Protein AF-A0A850BL15-F1 (afdb_monomer)

Secondary structure (DSSP, 8-state):
-PPPPHHHHHHHHHHHHHHHTT--HHHHHHHTTS-HHHHHHHHTT-----HHHHHHHHHHTTS-GGGGS-------HHHHHHHHHHHHS-HHHHHHHHHHHHHHHS------

Nearest PDB structures (foldseek):
  1y7y-assembly1_B  TM=9.914E-01  e=2.846E-05  Aeromonas hydrophila
  3f52-assembly1_A  TM=9.459E-01  e=2.511E-04  Corynebacterium glutamicum
  4i6u-assembly1_A  TM=9.079E-01  e=4.004E-04  Enterobacter sp. RFL1396
  3fya-assembly1_A  TM=8.970E-01  e=3.802E-04  Enterobacter sp. RFL1396
  5woq-assembly2_C  TM=7.970E-01  e=5.466E-04  Mycolicibacterium smegmatis MC2 155

Sequence (112 aa):
MTKKSPFAEFGREVRRRRKERGLTLEQLAELADLTQNYIGSLERGQRDPSLSTIASLAYGLGVPAGALLGTTPVMSPQAHEMAALFDQLPSEVQAGLLMILHIAAVPAQPQR

Structure (mmCIF, N/CA/C/O backbone):
data_AF-A0A850BL15-F1
#
_entry.id   AF-A0A850BL15-F1
#
loop_
_atom_site.group_PDB
_atom_site.id
_atom_site.type_symbol
_atom_site.label_atom_id
_atom_site.label_alt_id
_atom_site.label_comp_id
_atom_site.label_asym_id
_atom_site.label_entity_id
_atom_site.label_seq_id
_atom_site.pdbx_PDB_ins_code
_atom_site.Cartn_x
_atom_site.Cartn_y
_atom_site.Cartn_z
_atom_site.occupancy
_atom_site.B_iso_or_equiv
_atom_site.auth_seq_id
_atom_site.auth_comp_id
_atom_site.auth_asym_id
_atom_site.auth_atom_id
_atom_site.pdbx_PDB_model_num
ATOM 1 N N . MET A 1 1 ? 15.340 14.131 -11.932 1.00 37.78 1 MET A N 1
ATOM 2 C CA . MET A 1 1 ? 14.261 13.125 -11.820 1.00 37.78 1 MET A CA 1
ATOM 3 C C . MET A 1 1 ? 13.797 13.082 -10.372 1.00 37.78 1 MET A C 1
ATOM 5 O O . MET A 1 1 ? 14.573 12.699 -9.507 1.00 37.78 1 MET A O 1
ATOM 9 N N . TH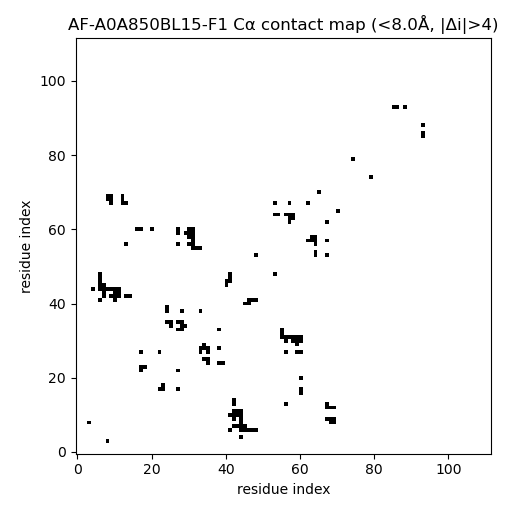R A 1 2 ? 12.595 13.562 -10.070 1.00 42.38 2 THR A N 1
ATOM 10 C CA . THR A 1 2 ? 12.047 13.580 -8.704 1.00 42.38 2 THR A CA 1
ATOM 11 C C . THR A 1 2 ? 11.668 12.152 -8.304 1.00 42.38 2 THR A C 1
ATOM 13 O O . THR A 1 2 ? 10.810 11.549 -8.947 1.00 42.38 2 THR A O 1
ATOM 16 N N . LYS A 1 3 ? 12.318 11.581 -7.278 1.00 53.81 3 LYS A N 1
ATOM 17 C CA . LYS A 1 3 ? 11.925 10.278 -6.708 1.00 53.81 3 LYS A CA 1
ATOM 18 C C . LYS A 1 3 ? 10.440 10.336 -6.325 1.00 53.81 3 LYS A C 1
ATOM 20 O O . LYS A 1 3 ? 10.032 11.239 -5.596 1.00 53.81 3 LYS A O 1
ATOM 25 N N . LYS A 1 4 ? 9.628 9.398 -6.823 1.00 64.25 4 LYS A N 1
ATOM 26 C CA . LYS A 1 4 ? 8.231 9.258 -6.387 1.00 64.25 4 LYS A CA 1
ATOM 27 C C . LYS A 1 4 ? 8.220 8.815 -4.921 1.00 64.25 4 LYS A C 1
ATOM 29 O O . LYS A 1 4 ? 9.034 7.991 -4.518 1.00 64.25 4 LYS A O 1
ATOM 34 N N . SER A 1 5 ? 7.321 9.394 -4.123 1.00 83.56 5 SER A N 1
ATOM 35 C CA . SER A 1 5 ? 7.152 9.004 -2.719 1.00 83.56 5 SER A CA 1
ATOM 36 C C . SER A 1 5 ? 6.680 7.542 -2.640 1.00 83.56 5 SER A C 1
ATOM 38 O O . SER A 1 5 ? 5.687 7.219 -3.304 1.00 83.56 5 SER A O 1
ATOM 40 N N . PRO A 1 6 ? 7.323 6.677 -1.830 1.00 82.44 6 PRO A N 1
ATOM 41 C CA . PRO A 1 6 ? 6.919 5.274 -1.684 1.00 82.44 6 PRO A CA 1
ATOM 42 C C . PRO A 1 6 ? 5.467 5.145 -1.199 1.00 82.44 6 PRO A C 1
ATOM 44 O O . PRO A 1 6 ? 4.723 4.277 -1.647 1.00 82.44 6 PRO A O 1
ATOM 47 N N . PHE A 1 7 ? 5.007 6.090 -0.377 1.00 90.50 7 PHE A N 1
ATOM 48 C CA . PHE A 1 7 ? 3.626 6.138 0.106 1.00 90.50 7 PHE A CA 1
ATOM 49 C C . PHE A 1 7 ? 2.621 6.453 -1.001 1.00 90.50 7 PHE A C 1
ATOM 51 O O . PHE A 1 7 ? 1.500 5.948 -0.998 1.00 90.50 7 PHE A O 1
ATOM 58 N N . ALA A 1 8 ? 3.018 7.263 -1.985 1.00 91.06 8 ALA A N 1
ATOM 59 C CA . ALA A 1 8 ? 2.172 7.550 -3.134 1.00 91.06 8 ALA A CA 1
ATOM 60 C C . ALA A 1 8 ? 2.025 6.327 -4.050 1.00 91.06 8 ALA A C 1
ATOM 62 O O . ALA A 1 8 ? 0.970 6.153 -4.655 1.00 91.06 8 ALA A O 1
ATOM 63 N N . GLU A 1 9 ? 3.058 5.492 -4.178 1.00 90.88 9 GLU A N 1
ATOM 64 C CA . GLU A 1 9 ? 2.982 4.223 -4.917 1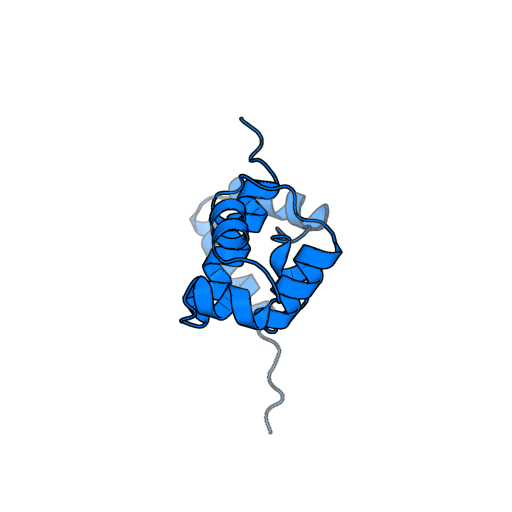.00 90.88 9 GLU A CA 1
ATOM 65 C C . GLU A 1 9 ? 2.107 3.204 -4.201 1.00 90.88 9 GLU A C 1
ATOM 67 O O . GLU A 1 9 ? 1.155 2.703 -4.802 1.00 90.88 9 GLU A O 1
ATOM 72 N N . PHE A 1 10 ? 2.345 3.007 -2.906 1.00 93.88 10 PHE A N 1
ATOM 73 C CA . PHE A 1 10 ? 1.522 2.152 -2.059 1.00 93.88 10 PHE A CA 1
ATOM 74 C C . PHE A 1 10 ? 0.036 2.545 -2.108 1.00 93.88 10 PHE A C 1
ATOM 76 O O . PHE A 1 10 ? -0.831 1.719 -2.391 1.00 93.88 10 PHE A O 1
ATOM 83 N N . GLY A 1 11 ? -0.269 3.832 -1.912 1.00 95.75 11 GLY A N 1
ATOM 84 C CA . GLY A 1 11 ? -1.639 4.343 -1.954 1.00 95.75 11 GLY A CA 1
ATOM 85 C C . GLY A 1 11 ? -2.337 4.098 -3.295 1.00 95.75 11 GLY A C 1
ATOM 86 O O . GLY A 1 11 ? -3.514 3.725 -3.329 1.00 95.75 11 GLY A O 1
ATOM 87 N N . ARG A 1 12 ? -1.611 4.242 -4.413 1.00 95.12 12 ARG A N 1
ATOM 88 C CA . ARG A 1 12 ? -2.143 3.929 -5.748 1.00 95.12 12 ARG A CA 1
ATOM 89 C C . ARG A 1 12 ? -2.444 2.444 -5.914 1.00 95.12 12 ARG A C 1
ATOM 91 O O . ARG A 1 12 ? -3.480 2.119 -6.490 1.00 95.12 12 ARG A O 1
ATOM 98 N N . GLU A 1 13 ? -1.581 1.566 -5.413 1.00 95.38 13 GLU A N 1
ATOM 99 C CA . GLU A 1 13 ? -1.775 0.117 -5.512 1.00 95.38 13 GLU A CA 1
ATOM 100 C C . GLU A 1 13 ? -2.979 -0.356 -4.686 1.00 95.38 13 GLU A C 1
ATOM 102 O O . GLU A 1 13 ? -3.818 -1.111 -5.186 1.00 95.38 13 GLU A O 1
ATOM 107 N N . VAL A 1 14 ? -3.146 0.173 -3.469 1.00 97.19 14 VAL A N 1
ATOM 108 C CA . VAL A 1 14 ? -4.344 -0.060 -2.643 1.00 97.19 14 VAL A CA 1
ATOM 109 C C . VAL A 1 14 ? -5.605 0.397 -3.379 1.00 97.19 14 VAL A C 1
ATOM 111 O O . VAL A 1 14 ? -6.560 -0.372 -3.512 1.00 97.19 14 VAL A O 1
ATOM 114 N N . ARG A 1 15 ? -5.593 1.614 -3.944 1.00 97.69 15 ARG A N 1
ATOM 115 C CA . ARG A 1 15 ? -6.724 2.154 -4.713 1.00 97.69 15 ARG A CA 1
ATOM 116 C C . ARG A 1 15 ? -7.075 1.296 -5.921 1.00 97.69 15 ARG A C 1
ATOM 118 O O . ARG A 1 15 ? -8.257 1.071 -6.184 1.00 97.69 15 ARG A O 1
ATOM 125 N N . ARG A 1 16 ? -6.066 0.841 -6.668 1.00 96.75 16 ARG A N 1
ATOM 126 C CA . ARG A 1 16 ? -6.242 -0.0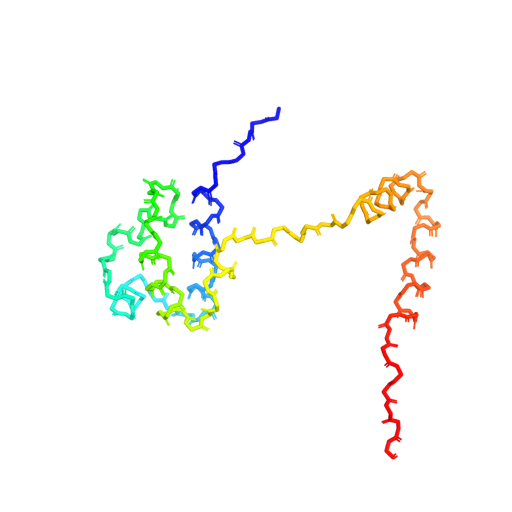25 -7.839 1.00 96.75 16 ARG A CA 1
ATOM 127 C C . ARG A 1 16 ? -6.951 -1.316 -7.437 1.00 96.75 16 ARG A C 1
ATOM 129 O O . ARG A 1 16 ? -8.024 -1.606 -7.958 1.00 96.75 16 ARG A O 1
ATOM 136 N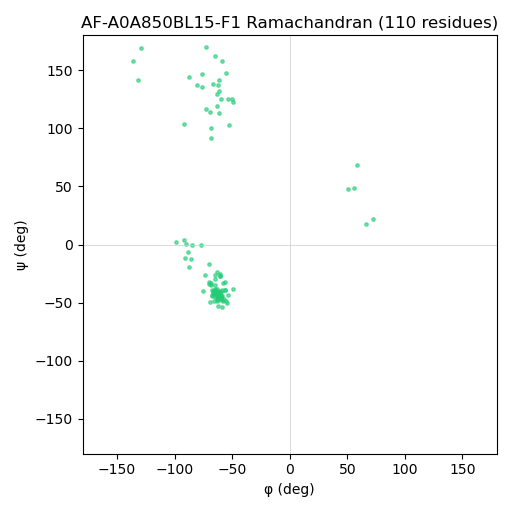 N . ARG A 1 17 ? -6.419 -2.026 -6.440 1.00 96.81 17 ARG A N 1
ATOM 137 C CA . ARG A 1 17 ? -6.974 -3.304 -5.967 1.00 96.81 17 ARG A CA 1
ATOM 138 C C . ARG A 1 17 ? -8.357 -3.182 -5.342 1.00 96.81 17 ARG A C 1
ATOM 140 O O . ARG A 1 17 ? -9.161 -4.102 -5.492 1.00 96.81 17 ARG A O 1
ATOM 147 N N . ARG A 1 18 ? -8.642 -2.074 -4.650 1.00 98.19 18 ARG A N 1
ATOM 148 C CA . ARG A 1 18 ? -9.983 -1.789 -4.127 1.00 98.19 18 ARG A CA 1
ATOM 149 C C . ARG A 1 18 ? -10.990 -1.653 -5.268 1.00 98.19 18 ARG A C 1
ATOM 151 O O . ARG A 1 18 ? -12.049 -2.273 -5.229 1.00 98.19 18 ARG A O 1
ATOM 158 N N . LYS A 1 19 ? -10.645 -0.872 -6.297 1.00 98.06 19 LYS A N 1
ATOM 159 C CA . LYS A 1 19 ? -11.503 -0.658 -7.470 1.00 98.06 19 LYS A CA 1
ATOM 160 C C . LYS A 1 19 ? -11.718 -1.925 -8.292 1.00 98.06 19 LYS A C 1
ATOM 162 O O . LYS A 1 19 ? -12.836 -2.155 -8.727 1.00 98.06 19 LYS A O 1
ATOM 167 N N . GLU A 1 20 ? -10.693 -2.756 -8.462 1.00 97.00 20 GLU A N 1
ATOM 168 C CA . GLU A 1 20 ? -10.807 -4.052 -9.156 1.00 97.00 20 GLU A CA 1
ATOM 169 C C . GLU A 1 20 ? -11.793 -5.007 -8.483 1.00 97.00 20 GLU A C 1
ATOM 171 O O . GLU A 1 20 ? -12.401 -5.837 -9.147 1.00 97.00 20 GLU A O 1
ATOM 176 N N . ARG A 1 21 ? -11.988 -4.856 -7.171 1.00 96.94 21 ARG A N 1
ATOM 177 C CA . ARG A 1 21 ? -12.981 -5.610 -6.396 1.00 96.94 21 ARG A CA 1
ATOM 178 C C . ARG A 1 21 ? -14.347 -4.938 -6.317 1.00 96.94 21 ARG A C 1
ATOM 180 O O . ARG A 1 21 ? -15.227 -5.455 -5.644 1.00 96.94 21 ARG A O 1
ATOM 187 N N . GLY A 1 22 ? -14.521 -3.775 -6.944 1.00 98.00 22 GLY A N 1
ATOM 188 C CA . GLY A 1 22 ? -15.765 -3.008 -6.870 1.00 98.00 22 GLY A CA 1
ATOM 189 C C . GLY A 1 22 ? -16.086 -2.456 -5.477 1.00 98.00 22 GLY A C 1
ATOM 190 O O . GLY A 1 22 ? -17.230 -2.088 -5.233 1.00 98.00 22 GLY A O 1
ATOM 191 N N . LEU A 1 23 ? -15.107 -2.382 -4.567 1.00 98.50 23 LEU A N 1
ATOM 192 C CA . LEU A 1 23 ? -15.334 -1.941 -3.189 1.00 98.50 23 LEU A CA 1
ATOM 193 C C . LEU A 1 23 ? -15.382 -0.409 -3.087 1.00 98.50 23 LEU A C 1
ATOM 195 O O . LEU A 1 23 ? -14.527 0.294 -3.643 1.00 98.50 23 LEU A O 1
ATOM 199 N N . THR A 1 24 ? -16.322 0.131 -2.311 1.00 98.62 24 THR A N 1
ATOM 200 C CA . THR A 1 24 ? -16.299 1.531 -1.859 1.00 98.62 24 THR A CA 1
ATOM 201 C C . THR A 1 24 ? -15.217 1.744 -0.794 1.00 98.62 24 THR A C 1
ATOM 203 O O . THR A 1 24 ? -14.593 0.794 -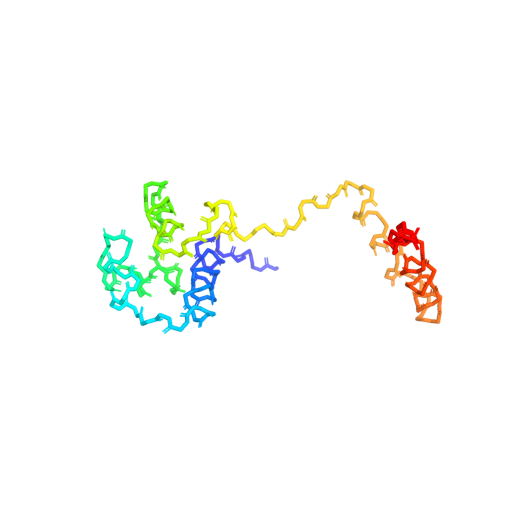0.313 1.00 98.62 24 THR A O 1
ATOM 206 N N . LEU A 1 25 ? -14.947 3.005 -0.434 1.00 98.56 25 LEU A N 1
ATOM 207 C CA . LEU A 1 25 ? -14.036 3.288 0.678 1.00 98.56 25 LEU A CA 1
ATOM 208 C C . LEU A 1 25 ? -14.619 2.799 2.010 1.00 98.56 25 LEU A C 1
ATOM 210 O O . LEU A 1 25 ? -13.851 2.257 2.796 1.00 98.56 25 LEU A O 1
ATOM 214 N N . GLU A 1 26 ? -15.931 2.955 2.257 1.00 98.62 26 GLU A N 1
ATOM 215 C CA . GLU A 1 26 ? -16.577 2.402 3.459 1.00 98.62 26 GLU A CA 1
ATOM 216 C C . GLU A 1 26 ? -16.426 0.881 3.530 1.00 98.62 26 GLU A C 1
ATOM 218 O O . GLU A 1 26 ? -16.038 0.356 4.566 1.00 98.62 26 GLU A O 1
ATOM 223 N N . GLN A 1 27 ? -16.657 0.174 2.422 1.00 98.75 27 GLN A N 1
ATOM 224 C CA . GLN A 1 27 ? -16.575 -1.287 2.406 1.00 98.75 27 GLN A CA 1
ATOM 225 C C . GLN A 1 27 ? -15.159 -1.788 2.706 1.00 98.75 27 GLN A C 1
ATOM 227 O O . GLN A 1 27 ? -14.986 -2.727 3.474 1.00 98.75 27 GLN A O 1
ATOM 232 N N . LEU A 1 28 ? -14.122 -1.158 2.137 1.00 98.69 28 LEU A N 1
ATOM 233 C CA . LEU A 1 28 ? -12.749 -1.534 2.483 1.00 98.69 28 LEU A CA 1
ATOM 234 C C . LEU A 1 28 ? -12.401 -1.162 3.932 1.00 98.69 28 LEU A C 1
ATOM 236 O O . LEU A 1 28 ? -11.643 -1.884 4.568 1.00 98.69 28 LEU A O 1
ATOM 240 N N . ALA A 1 29 ? -12.933 -0.049 4.442 1.00 98.56 29 ALA A N 1
ATOM 241 C CA . ALA A 1 29 ? -12.745 0.373 5.827 1.00 98.56 29 ALA A CA 1
ATOM 242 C C . ALA A 1 29 ? -13.259 -0.686 6.803 1.00 98.56 29 ALA A C 1
ATOM 244 O O . ALA A 1 29 ? -12.521 -1.106 7.687 1.00 98.56 29 ALA A O 1
ATOM 245 N N . GLU A 1 30 ? -14.468 -1.181 6.564 1.00 98.50 30 GLU A N 1
ATOM 246 C CA . GLU A 1 30 ? -15.078 -2.249 7.349 1.00 98.50 30 GLU A CA 1
ATOM 247 C C . GLU A 1 30 ? -14.284 -3.561 7.253 1.00 98.50 30 GLU A C 1
ATOM 249 O O . GLU A 1 30 ? -13.917 -4.141 8.271 1.00 98.50 30 GLU A O 1
ATOM 254 N N . LEU A 1 31 ? -13.927 -3.994 6.039 1.00 98.44 31 LEU A N 1
ATOM 255 C CA . LEU A 1 31 ? -13.179 -5.240 5.818 1.00 98.44 31 LEU A CA 1
ATOM 256 C C . LEU A 1 31 ? -11.758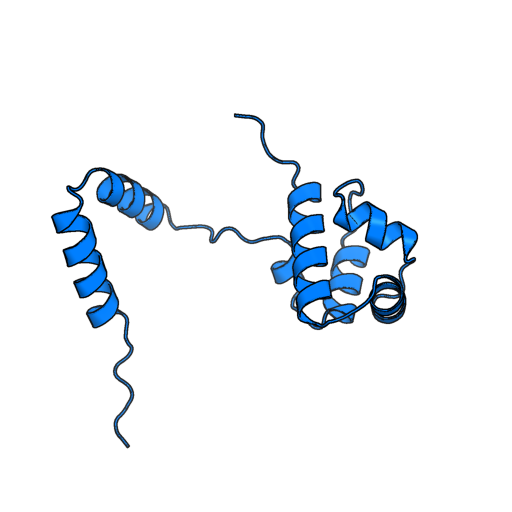 -5.225 6.402 1.00 98.44 31 LEU A C 1
ATOM 258 O O . LEU A 1 31 ? -11.217 -6.280 6.734 1.00 98.44 31 LEU A O 1
ATOM 262 N N . ALA A 1 32 ? -11.132 -4.050 6.470 1.00 98.00 32 ALA A N 1
ATOM 263 C CA . ALA A 1 32 ? -9.776 -3.874 6.978 1.00 98.00 32 ALA A CA 1
ATOM 264 C C . ALA A 1 32 ? -9.737 -3.399 8.440 1.00 98.00 32 ALA A C 1
ATOM 266 O O . ALA A 1 32 ? -8.645 -3.157 8.939 1.00 98.00 32 ALA A O 1
ATOM 267 N N . ASP A 1 33 ? -10.878 -3.231 9.117 1.00 98.00 33 ASP A N 1
ATOM 268 C CA . ASP A 1 33 ? -10.948 -2.640 10.464 1.00 98.00 33 ASP A CA 1
ATOM 269 C C . ASP A 1 33 ? -10.184 -1.298 10.563 1.00 98.00 33 ASP A C 1
ATOM 271 O O . ASP A 1 33 ? -9.330 -1.056 11.417 1.00 98.00 33 ASP A O 1
ATOM 275 N N . LEU A 1 34 ? -10.440 -0.417 9.593 1.00 98.00 34 LEU A N 1
ATOM 276 C CA . LEU A 1 34 ? -9.848 0.916 9.480 1.00 98.00 34 LEU A CA 1
ATOM 277 C C . LEU A 1 34 ? -10.945 1.958 9.274 1.00 98.00 34 LEU A C 1
ATOM 279 O O . LEU A 1 34 ? -12.090 1.646 8.977 1.00 98.00 34 LEU A O 1
ATOM 283 N N . THR A 1 35 ? -10.596 3.242 9.376 1.00 98.38 35 THR A N 1
ATOM 284 C CA . THR A 1 35 ? -11.551 4.309 9.047 1.00 98.38 35 THR A CA 1
ATOM 285 C C . THR A 1 35 ? -11.507 4.657 7.559 1.00 98.38 35 THR A C 1
ATOM 287 O O . THR A 1 35 ? -10.440 4.730 6.940 1.00 98.38 35 THR A O 1
ATOM 290 N N . GLN A 1 36 ? -12.670 4.974 6.990 1.00 98.06 36 GLN A N 1
ATOM 291 C CA . GLN A 1 36 ? -12.807 5.433 5.604 1.00 98.06 36 GLN A CA 1
ATOM 292 C C . GLN A 1 36 ? -11.903 6.641 5.298 1.00 98.06 36 GLN A C 1
ATOM 294 O O . GLN A 1 36 ? -11.228 6.680 4.267 1.00 98.06 36 GLN A O 1
ATOM 299 N N . ASN A 1 37 ? -11.840 7.613 6.218 1.00 98.19 37 ASN A N 1
ATOM 300 C CA . ASN A 1 37 ? -10.986 8.800 6.091 1.00 98.19 37 ASN A CA 1
ATOM 301 C C . ASN A 1 37 ? -9.495 8.450 6.053 1.00 98.19 37 ASN A C 1
ATOM 303 O O . ASN A 1 37 ? -8.726 9.066 5.302 1.00 98.19 37 ASN A O 1
ATOM 307 N N . TYR A 1 38 ? -9.080 7.465 6.852 1.00 98.06 38 TYR A N 1
ATOM 308 C CA . TYR A 1 38 ? -7.704 6.994 6.862 1.00 98.06 38 TYR A CA 1
ATOM 309 C C . TYR A 1 38 ? -7.347 6.340 5.525 1.00 98.06 38 TYR A C 1
ATOM 311 O O . TYR A 1 38 ? -6.370 6.755 4.902 1.00 98.06 38 TYR A O 1
ATOM 319 N N . ILE A 1 39 ? -8.188 5.429 5.020 1.00 98.12 39 ILE A N 1
ATOM 320 C CA . ILE A 1 39 ? -7.992 4.797 3.705 1.00 98.12 39 ILE A CA 1
ATOM 321 C C . ILE A 1 39 ? -7.972 5.846 2.593 1.00 98.12 39 ILE A C 1
ATOM 323 O O . ILE A 1 39 ? -7.081 5.827 1.750 1.00 98.12 39 ILE A O 1
ATOM 327 N N . GLY A 1 40 ? -8.893 6.812 2.601 1.00 98.19 40 GLY A N 1
ATOM 328 C CA . GLY A 1 40 ? -8.912 7.883 1.602 1.00 98.19 40 GLY A CA 1
ATOM 329 C C . GLY A 1 40 ? -7.621 8.712 1.593 1.00 98.19 40 GLY A C 1
ATOM 330 O O . GLY A 1 40 ? -7.103 9.046 0.528 1.00 98.19 40 GLY A O 1
ATOM 331 N N . SER A 1 41 ? -7.077 9.026 2.772 1.00 97.69 41 SER A N 1
ATOM 332 C CA . SER A 1 41 ? -5.792 9.731 2.912 1.00 97.69 41 SER A CA 1
ATOM 333 C C . SER A 1 41 ? -4.613 8.874 2.451 1.00 97.69 41 SER A C 1
ATOM 335 O O . SER A 1 41 ? -3.698 9.365 1.788 1.00 97.69 41 SER A O 1
ATOM 337 N N . LEU A 1 42 ? -4.660 7.581 2.759 1.00 97.31 42 LEU A N 1
ATOM 338 C CA . LEU A 1 42 ? -3.671 6.595 2.356 1.00 97.31 42 LEU A CA 1
ATOM 339 C C . LEU A 1 42 ? -3.642 6.410 0.835 1.00 97.31 42 LEU A C 1
ATOM 341 O O . LEU A 1 42 ? -2.567 6.465 0.249 1.00 97.31 42 LEU A O 1
ATOM 345 N N . GLU A 1 43 ? -4.795 6.303 0.166 1.00 97.25 43 GLU A N 1
ATOM 346 C CA . GLU A 1 43 ? -4.871 6.186 -1.300 1.00 97.25 43 GLU A CA 1
ATOM 347 C C . GLU A 1 43 ? -4.275 7.394 -2.034 1.00 97.25 43 GLU A C 1
ATOM 349 O O . GLU A 1 43 ? -3.809 7.274 -3.168 1.00 97.25 43 GLU A O 1
ATOM 354 N N . ARG A 1 44 ? -4.286 8.570 -1.395 1.00 96.00 44 ARG A N 1
ATOM 355 C CA . ARG A 1 44 ? -3.658 9.796 -1.908 1.00 96.00 44 ARG A CA 1
ATOM 356 C C . ARG A 1 44 ? -2.164 9.896 -1.581 1.00 96.00 44 ARG A C 1
ATOM 358 O O . ARG A 1 44 ? -1.540 10.888 -1.946 1.00 96.00 44 ARG A O 1
ATOM 365 N N . GLY A 1 45 ? -1.592 8.909 -0.890 1.00 94.44 45 GLY A N 1
ATOM 366 C CA . GLY A 1 45 ? -0.187 8.898 -0.478 1.00 94.44 45 GLY A CA 1
ATOM 367 C C . GLY A 1 45 ? 0.145 9.873 0.650 1.00 94.44 45 GLY A C 1
ATOM 368 O O . GLY A 1 45 ? 1.297 10.271 0.784 1.00 94.44 45 GLY A O 1
ATOM 369 N N . GLN A 1 46 ? -0.851 10.289 1.440 1.00 95.44 46 GLN A N 1
ATOM 370 C CA . GLN A 1 46 ? -0.697 11.273 2.524 1.00 95.44 46 GLN A CA 1
ATOM 371 C C . GLN A 1 46 ? -0.391 10.622 3.880 1.00 95.44 46 GLN A C 1
ATOM 373 O O . GLN A 1 46 ? -0.378 11.302 4.905 1.00 95.44 46 GLN A O 1
ATOM 378 N N . ARG A 1 47 ? -0.221 9.299 3.914 1.00 94.50 47 ARG A N 1
ATOM 379 C CA . ARG A 1 47 ? -0.006 8.518 5.133 1.00 94.50 47 ARG A CA 1
ATOM 380 C C . ARG A 1 47 ? 1.174 7.581 4.950 1.00 94.50 47 ARG A C 1
ATOM 382 O O . ARG A 1 47 ? 1.310 6.981 3.888 1.00 94.50 47 ARG A O 1
ATOM 389 N N . ASP A 1 48 ? 1.950 7.447 6.016 1.00 94.50 48 ASP A N 1
ATOM 390 C CA . ASP A 1 48 ? 2.912 6.369 6.212 1.00 94.50 48 ASP A CA 1
ATOM 391 C C . ASP A 1 48 ? 2.201 5.236 6.979 1.00 94.50 48 ASP A C 1
ATOM 393 O O . ASP A 1 48 ? 1.872 5.413 8.160 1.00 94.50 48 ASP A O 1
ATOM 397 N N . PRO A 1 49 ? 1.805 4.141 6.306 1.00 94.50 49 PRO A N 1
ATOM 398 C CA . PRO A 1 49 ? 1.080 3.053 6.943 1.00 94.50 49 PRO A CA 1
ATOM 399 C C . PRO A 1 49 ? 2.021 2.183 7.780 1.00 94.50 49 PRO A C 1
ATOM 401 O O . PRO A 1 49 ? 3.075 1.748 7.323 1.00 94.50 49 PRO A O 1
ATOM 404 N N . SER A 1 50 ? 1.591 1.836 8.991 1.00 96.19 50 SER A N 1
ATOM 405 C CA . SER A 1 50 ? 2.279 0.825 9.796 1.00 96.19 50 SER A CA 1
ATOM 406 C C . SER A 1 50 ? 2.209 -0.559 9.138 1.00 96.19 50 SER A C 1
ATOM 408 O O . SER A 1 50 ? 1.314 -0.846 8.341 1.00 96.19 50 SER A O 1
ATOM 410 N N . LEU A 1 51 ? 3.081 -1.479 9.560 1.00 96.19 51 LEU A N 1
ATOM 411 C CA . LEU A 1 51 ? 2.999 -2.882 9.140 1.00 96.19 51 LEU A CA 1
ATOM 412 C C . LEU A 1 51 ? 1.629 -3.510 9.455 1.00 96.19 51 LEU A C 1
ATOM 414 O O . LEU A 1 51 ? 1.090 -4.243 8.629 1.00 96.19 51 LEU A O 1
ATOM 418 N N . SER A 1 52 ? 1.040 -3.181 10.610 1.00 97.50 52 SER A N 1
ATOM 419 C CA . SER A 1 52 ? -0.308 -3.636 10.973 1.00 97.50 52 SER A CA 1
ATOM 420 C C . SER A 1 52 ? -1.364 -3.137 9.988 1.00 97.50 52 SER A C 1
ATOM 422 O O . SER A 1 52 ? -2.180 -3.921 9.525 1.00 97.50 52 SER A O 1
ATOM 424 N N . THR A 1 53 ? -1.290 -1.868 9.582 1.00 97.75 53 THR A N 1
ATOM 425 C CA . THR A 1 53 ? -2.181 -1.287 8.568 1.00 97.75 53 THR A CA 1
ATOM 426 C C . THR A 1 53 ? -2.056 -2.018 7.234 1.00 97.75 53 THR A C 1
ATOM 428 O O . THR A 1 53 ? -3.062 -2.325 6.596 1.00 97.75 53 THR A O 1
ATOM 431 N N . ILE A 1 54 ? -0.825 -2.309 6.803 1.00 97.50 54 ILE A N 1
ATOM 432 C CA . ILE A 1 54 ? -0.567 -3.037 5.555 1.00 97.50 54 ILE A CA 1
ATOM 433 C C . ILE A 1 54 ? -1.184 -4.439 5.626 1.00 97.50 54 ILE A C 1
ATOM 435 O O . ILE A 1 54 ? -1.842 -4.857 4.676 1.00 97.50 54 ILE A O 1
ATOM 439 N N . ALA A 1 55 ? -1.012 -5.146 6.747 1.00 97.94 55 ALA A N 1
ATOM 440 C CA . ALA A 1 55 ? -1.597 -6.468 6.956 1.00 97.94 55 ALA A CA 1
ATOM 441 C C . ALA A 1 55 ? -3.134 -6.427 6.941 1.00 97.94 55 ALA A C 1
ATOM 443 O O . ALA A 1 55 ? -3.754 -7.235 6.251 1.00 97.94 55 ALA A O 1
ATOM 444 N N . SER A 1 56 ? -3.746 -5.455 7.621 1.00 98.25 56 SER A N 1
ATOM 445 C CA . SER A 1 56 ? -5.200 -5.290 7.640 1.00 98.25 56 SER A CA 1
ATOM 446 C C . SER A 1 56 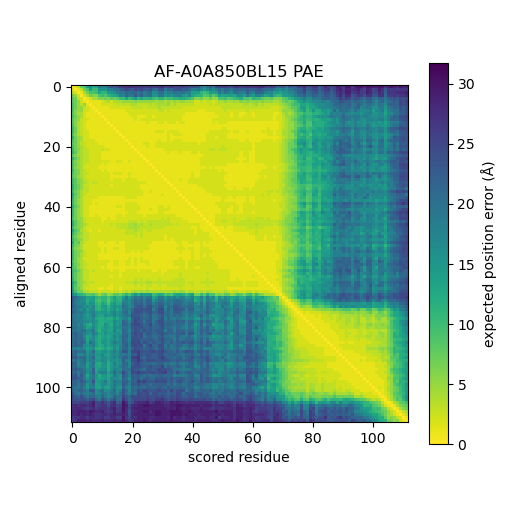? -5.777 -4.957 6.262 1.00 98.25 56 SER A C 1
ATOM 448 O O . SER A 1 56 ? -6.767 -5.549 5.841 1.00 98.25 56 SER A O 1
ATOM 450 N N . LEU A 1 57 ? -5.130 -4.062 5.507 1.00 98.31 57 LEU A N 1
ATOM 451 C CA . LEU A 1 57 ? -5.521 -3.764 4.126 1.00 98.31 57 LEU A CA 1
ATOM 452 C C . LEU A 1 57 ? -5.377 -4.988 3.222 1.00 98.31 57 LEU A C 1
ATOM 454 O O . LEU A 1 57 ? -6.233 -5.227 2.375 1.00 98.31 57 LEU A O 1
ATOM 458 N N . ALA A 1 58 ? -4.303 -5.759 3.388 1.00 97.81 58 ALA A N 1
ATOM 459 C CA . ALA A 1 58 ? -4.068 -6.976 2.623 1.00 97.81 58 ALA A CA 1
ATOM 460 C C . ALA A 1 58 ? -5.147 -8.029 2.906 1.00 97.81 58 ALA A C 1
ATOM 462 O O . ALA A 1 58 ? -5.665 -8.632 1.967 1.00 97.81 58 ALA A O 1
ATOM 463 N N . TYR A 1 59 ? -5.539 -8.176 4.174 1.00 97.94 59 TYR A N 1
ATOM 464 C CA . TYR A 1 59 ? -6.652 -9.022 4.595 1.00 97.94 59 TYR A CA 1
ATOM 465 C C . TYR A 1 59 ? -7.985 -8.552 3.998 1.00 97.94 59 TYR A C 1
ATOM 467 O O . TYR A 1 59 ? -8.641 -9.329 3.307 1.00 97.94 59 TYR A O 1
ATOM 475 N N . GLY A 1 60 ? -8.344 -7.274 4.164 1.00 97.56 60 GLY A N 1
ATOM 476 C CA . GLY A 1 60 ? -9.598 -6.724 3.636 1.00 97.56 60 GLY A CA 1
ATOM 477 C C . GLY A 1 60 ? -9.675 -6.729 2.104 1.00 97.56 60 GLY A C 1
ATOM 478 O O . GLY A 1 60 ? -10.752 -6.827 1.522 1.00 97.56 60 GLY A O 1
ATOM 479 N N . LEU A 1 61 ? -8.524 -6.684 1.430 1.00 97.62 61 LEU A N 1
ATOM 480 C CA . LEU A 1 61 ? -8.415 -6.875 -0.013 1.00 97.62 61 LEU A CA 1
ATOM 481 C C . LEU A 1 61 ? -8.240 -8.347 -0.406 1.00 97.62 61 LEU A C 1
ATOM 483 O O . LEU A 1 61 ? -8.228 -8.626 -1.591 1.00 97.62 61 LEU A O 1
ATOM 487 N N . GLY A 1 62 ? -8.074 -9.312 0.494 1.00 96.44 62 GLY A N 1
ATOM 488 C CA . GLY A 1 62 ? -7.823 -10.710 0.120 1.00 96.44 62 GLY A CA 1
ATOM 489 C C . GLY A 1 62 ? -6.606 -10.884 -0.803 1.00 96.44 62 GLY A C 1
ATOM 490 O O . GLY A 1 62 ? -6.709 -11.495 -1.870 1.00 96.44 62 GLY A O 1
ATOM 491 N N . VAL A 1 63 ? -5.469 -10.275 -0.452 1.00 94.88 63 VAL A N 1
ATOM 492 C CA . VAL A 1 63 ? -4.197 -10.375 -1.194 1.00 94.88 63 VAL A CA 1
ATOM 493 C C . VAL A 1 63 ? -3.025 -10.573 -0.236 1.00 94.88 63 VAL A C 1
ATOM 495 O O . VAL A 1 63 ? -3.110 -10.172 0.920 1.00 94.88 63 VAL A O 1
ATOM 498 N N . PRO A 1 64 ? -1.888 -11.120 -0.696 1.00 94.12 64 PRO A N 1
ATOM 499 C CA . PRO A 1 64 ? -0.660 -11.090 0.091 1.00 94.12 64 PRO A CA 1
ATOM 500 C C . PRO A 1 64 ? -0.209 -9.647 0.366 1.00 94.12 64 PRO A C 1
ATOM 502 O O . PRO A 1 64 ? -0.258 -8.808 -0.532 1.00 94.12 64 PRO A O 1
ATOM 505 N N . ALA A 1 65 ? 0.310 -9.363 1.565 1.00 93.19 65 ALA A N 1
ATOM 506 C CA . ALA A 1 65 ? 0.767 -8.019 1.945 1.00 93.19 65 ALA A CA 1
ATOM 507 C C . ALA A 1 65 ? 1.824 -7.439 0.986 1.00 93.19 65 ALA A C 1
ATOM 509 O O . ALA A 1 65 ? 1.751 -6.269 0.613 1.00 93.19 65 ALA A O 1
ATOM 510 N N . GLY A 1 66 ? 2.755 -8.272 0.504 1.00 89.62 66 GLY A N 1
ATOM 511 C CA . GLY A 1 66 ? 3.764 -7.861 -0.479 1.00 89.62 66 GLY A CA 1
ATOM 512 C C . GLY A 1 66 ? 3.170 -7.376 -1.806 1.00 89.62 66 GLY A C 1
ATOM 513 O O . GLY A 1 66 ? 3.761 -6.538 -2.479 1.00 89.62 66 GLY A O 1
ATOM 514 N N . ALA A 1 67 ? 1.960 -7.823 -2.146 1.00 89.19 67 ALA A N 1
ATOM 515 C CA . ALA A 1 67 ? 1.262 -7.401 -3.352 1.00 89.19 67 ALA A CA 1
ATOM 516 C C . ALA A 1 67 ? 0.779 -5.938 -3.281 1.00 89.19 67 ALA A C 1
ATOM 518 O O . ALA A 1 67 ? 0.459 -5.362 -4.318 1.00 89.19 67 ALA A O 1
ATOM 519 N N . LEU A 1 68 ? 0.728 -5.338 -2.083 1.00 92.31 68 LEU A N 1
ATOM 520 C CA . LEU A 1 68 ? 0.401 -3.921 -1.878 1.00 92.31 68 LEU A CA 1
ATOM 521 C C . LEU A 1 68 ? 1.622 -3.002 -1.970 1.00 92.31 68 LEU A C 1
ATOM 523 O O . LEU A 1 68 ? 1.468 -1.804 -2.185 1.00 92.31 68 LEU A O 1
ATOM 527 N N . LEU A 1 69 ? 2.831 -3.548 -1.817 1.00 88.06 69 LEU A N 1
ATOM 528 C CA . LEU A 1 69 ? 4.069 -2.766 -1.784 1.00 88.06 69 LEU A CA 1
ATOM 529 C C . LEU A 1 69 ? 4.533 -2.307 -3.170 1.00 88.06 69 LEU A C 1
ATOM 531 O O . LEU A 1 69 ? 5.542 -1.618 -3.259 1.00 88.06 69 LEU A O 1
ATOM 535 N N . GLY A 1 70 ? 3.802 -2.664 -4.232 1.00 69.75 70 GLY A N 1
ATOM 536 C CA . GLY A 1 70 ? 4.159 -2.299 -5.596 1.00 69.75 70 GLY A CA 1
ATOM 537 C C . GLY A 1 70 ? 5.546 -2.826 -5.933 1.00 69.75 70 GLY A C 1
ATOM 538 O O . GLY A 1 70 ? 6.489 -2.059 -6.076 1.00 69.75 70 GLY A O 1
ATOM 539 N N . THR A 1 71 ? 5.697 -4.144 -6.041 1.00 60.06 71 THR A N 1
ATOM 540 C CA . THR A 1 71 ? 6.947 -4.688 -6.563 1.00 60.06 71 THR A CA 1
ATOM 541 C C . THR A 1 71 ? 7.026 -4.324 -8.040 1.00 60.06 71 THR A C 1
ATOM 543 O O . THR A 1 71 ? 6.436 -5.000 -8.886 1.00 60.06 71 THR A O 1
ATOM 546 N N . THR A 1 72 ? 7.785 -3.280 -8.376 1.00 56.09 72 THR A N 1
ATOM 547 C CA . THR A 1 72 ? 8.586 -3.383 -9.591 1.00 56.09 72 THR A CA 1
ATOM 548 C C . THR A 1 72 ? 9.336 -4.705 -9.464 1.00 56.09 72 THR A C 1
ATOM 550 O O . THR A 1 72 ? 9.932 -4.957 -8.409 1.00 56.09 72 THR A O 1
ATOM 553 N N . PRO A 1 73 ? 9.233 -5.612 -10.450 1.00 58.38 73 PRO A N 1
ATOM 554 C CA . PRO A 1 73 ? 10.032 -6.819 -10.425 1.00 58.38 73 PRO A CA 1
ATOM 555 C C . PRO A 1 73 ? 11.469 -6.384 -10.167 1.00 58.38 73 PRO A C 1
ATOM 557 O O . PRO A 1 73 ? 11.991 -5.530 -10.888 1.00 58.38 73 PRO A O 1
ATOM 560 N N . VAL A 1 74 ? 12.084 -6.907 -9.106 1.00 63.53 74 VAL A N 1
ATOM 561 C CA . VAL A 1 74 ? 13.519 -6.732 -8.919 1.00 63.53 74 VAL A CA 1
ATOM 562 C C . VAL A 1 74 ? 14.144 -7.558 -10.031 1.00 63.53 74 VAL A C 1
ATOM 564 O O . VAL A 1 74 ? 14.285 -8.774 -9.922 1.00 63.53 74 VAL A O 1
ATOM 567 N N . MET A 1 75 ? 14.382 -6.908 -11.166 1.00 75.62 75 MET A N 1
ATOM 568 C CA . MET A 1 75 ? 15.038 -7.522 -12.304 1.00 75.62 75 MET A CA 1
ATOM 569 C C . MET A 1 75 ? 16.444 -7.913 -11.848 1.00 75.62 75 MET A C 1
ATOM 571 O O . MET A 1 75 ? 17.112 -7.160 -11.135 1.00 75.62 75 MET A O 1
ATOM 575 N N . SER A 1 76 ? 16.899 -9.107 -12.221 1.00 83.94 76 SER A N 1
ATOM 576 C CA . SER A 1 76 ? 18.287 -9.484 -11.967 1.00 83.94 76 SER A CA 1
ATOM 577 C C . SER A 1 76 ? 19.229 -8.480 -12.655 1.00 83.94 76 SER A C 1
ATOM 579 O O . SER A 1 76 ? 18.814 -7.802 -13.605 1.00 83.94 76 SER A O 1
ATOM 581 N N . PRO A 1 77 ? 20.495 -8.353 -12.223 1.00 82.88 77 PRO A N 1
ATOM 582 C CA . PRO A 1 77 ? 21.482 -7.566 -12.962 1.00 82.88 77 PRO A CA 1
ATOM 583 C C . PRO A 1 77 ? 21.515 -7.931 -14.455 1.00 82.88 77 PRO A C 1
ATOM 585 O O . PRO A 1 77 ? 21.546 -7.047 -15.303 1.00 82.88 77 PRO A O 1
ATOM 588 N N . GLN A 1 78 ? 21.367 -9.222 -14.772 1.00 87.19 78 GLN A N 1
ATOM 589 C CA . GLN A 1 78 ? 21.300 -9.726 -16.146 1.00 87.19 78 GLN A CA 1
ATOM 590 C C . GLN A 1 78 ? 20.065 -9.220 -16.898 1.00 87.19 78 GLN A C 1
ATOM 592 O O . GLN A 1 78 ? 20.151 -8.892 -18.075 1.00 87.19 78 GLN A O 1
ATOM 597 N N . ALA A 1 79 ? 18.906 -9.143 -16.241 1.00 85.00 79 ALA A N 1
ATOM 598 C CA . ALA A 1 79 ? 17.689 -8.646 -16.873 1.00 85.00 79 ALA A CA 1
ATOM 599 C C . ALA A 1 79 ? 17.759 -7.130 -17.145 1.00 85.00 79 ALA A C 1
ATOM 601 O O . ALA A 1 79 ? 17.236 -6.673 -18.159 1.00 85.00 79 ALA A O 1
ATOM 602 N N . HIS A 1 80 ? 18.449 -6.359 -16.296 1.00 84.56 80 HIS A N 1
ATOM 603 C CA . HIS A 1 80 ? 18.734 -4.944 -16.565 1.00 84.56 80 HIS A CA 1
ATOM 604 C C . HIS A 1 80 ? 19.695 -4.765 -17.744 1.00 84.56 80 HIS A C 1
ATOM 606 O O . HIS A 1 80 ? 19.456 -3.924 -18.608 1.00 84.56 80 HIS A O 1
ATOM 612 N N . GLU A 1 81 ? 20.761 -5.563 -17.796 1.00 88.62 81 GLU A N 1
ATOM 613 C CA . GLU A 1 81 ? 21.724 -5.547 -18.899 1.00 88.62 81 GLU A CA 1
ATOM 614 C C . GLU A 1 81 ? 21.056 -5.932 -20.226 1.00 88.62 81 GLU A C 1
ATOM 616 O O . GLU A 1 81 ? 21.208 -5.234 -21.226 1.00 88.62 81 GLU A O 1
ATOM 621 N N . MET A 1 82 ? 20.216 -6.971 -20.212 1.00 89.69 82 MET A N 1
ATOM 622 C CA . MET A 1 82 ? 19.412 -7.379 -21.363 1.00 89.69 82 MET A CA 1
ATOM 623 C C . MET A 1 82 ? 18.477 -6.261 -21.839 1.00 89.69 82 MET A C 1
ATOM 625 O O . MET A 1 82 ? 18.398 -6.014 -23.038 1.00 89.69 82 MET A O 1
ATOM 629 N N . ALA A 1 83 ? 17.789 -5.568 -20.925 1.00 87.25 83 ALA A N 1
ATOM 630 C CA . ALA A 1 83 ? 16.910 -4.451 -21.279 1.00 87.25 83 ALA A CA 1
ATOM 631 C C . ALA A 1 83 ? 17.690 -3.292 -21.926 1.00 87.25 83 ALA A C 1
ATOM 633 O O . ALA A 1 83 ? 17.264 -2.756 -22.945 1.00 87.25 83 ALA A O 1
ATOM 634 N N . ALA A 1 84 ? 18.868 -2.959 -21.388 1.00 89.19 84 ALA A N 1
ATOM 635 C CA . ALA A 1 84 ? 19.728 -1.920 -21.951 1.00 89.19 84 ALA A CA 1
ATOM 636 C C . ALA A 1 84 ? 20.254 -2.280 -23.351 1.00 89.19 84 ALA A C 1
ATOM 638 O O . ALA A 1 84 ? 20.350 -1.405 -24.210 1.00 89.19 84 ALA A O 1
ATOM 639 N N . LEU A 1 85 ? 20.585 -3.555 -23.585 1.00 92.56 85 LEU A N 1
ATOM 640 C CA . LEU A 1 85 ? 20.968 -4.049 -24.908 1.00 92.56 85 LEU A CA 1
ATOM 641 C C . LEU A 1 85 ? 19.783 -4.021 -25.876 1.00 92.56 85 LEU A C 1
ATOM 643 O O . LEU A 1 85 ? 19.943 -3.585 -27.011 1.00 92.56 85 LEU A O 1
ATOM 647 N N . PHE A 1 86 ? 18.599 -4.442 -25.428 1.00 93.88 86 PHE A N 1
ATOM 648 C CA . PHE A 1 86 ? 17.382 -4.477 -26.235 1.00 93.88 86 PHE A CA 1
ATOM 649 C C . PHE A 1 86 ? 17.024 -3.098 -26.803 1.00 93.88 86 PHE A C 1
ATOM 651 O O . PHE A 1 86 ? 16.790 -2.982 -28.004 1.00 93.88 86 PHE A O 1
ATOM 658 N N . ASP A 1 87 ? 17.065 -2.054 -25.971 1.00 92.50 87 ASP A N 1
ATOM 659 C CA . ASP A 1 87 ? 16.746 -0.677 -26.372 1.00 92.50 87 ASP A CA 1
ATOM 660 C C . ASP A 1 87 ? 17.704 -0.112 -27.438 1.00 92.50 87 ASP A C 1
ATOM 662 O O . ASP A 1 87 ? 17.337 0.797 -28.182 1.00 92.50 87 ASP A O 1
ATOM 666 N N . GLN A 1 88 ? 18.928 -0.646 -27.536 1.00 94.50 88 GLN A N 1
ATOM 667 C CA . GLN A 1 88 ? 19.926 -0.235 -28.534 1.00 94.50 88 GLN A CA 1
ATOM 668 C C . GLN A 1 88 ? 19.769 -0.957 -29.878 1.00 94.50 88 GLN A C 1
ATOM 670 O O . GLN A 1 88 ? 20.390 -0.560 -30.867 1.00 94.50 88 GLN A O 1
ATOM 675 N N . LEU A 1 89 ? 18.965 -2.021 -29.938 1.00 95.44 89 LEU A N 1
ATOM 676 C CA . LEU A 1 89 ? 18.733 -2.761 -31.174 1.00 95.44 89 LEU A CA 1
ATOM 677 C C . LEU A 1 89 ? 17.773 -1.993 -32.097 1.00 95.44 89 LEU A C 1
ATOM 679 O O . LEU A 1 89 ? 16.838 -1.358 -31.609 1.00 95.44 89 LEU A O 1
ATOM 683 N N . PRO A 1 90 ? 17.926 -2.092 -33.430 1.00 97.62 90 PRO A N 1
ATOM 684 C CA . PRO A 1 90 ? 16.916 -1.615 -34.371 1.00 97.62 90 PRO A CA 1
ATOM 685 C C . PRO A 1 90 ? 15.542 -2.244 -34.100 1.00 97.62 90 PRO A C 1
ATOM 687 O O . PRO A 1 90 ? 15.451 -3.408 -33.696 1.00 97.62 90 PRO A O 1
ATOM 690 N N . SER A 1 91 ? 14.469 -1.495 -34.360 1.00 94.12 91 SER A N 1
ATOM 691 C CA . SER A 1 91 ? 13.087 -1.904 -34.057 1.00 94.12 91 SER A CA 1
ATOM 692 C C . SER A 1 91 ? 12.681 -3.242 -34.694 1.00 94.12 91 SER A C 1
ATOM 694 O O . SER A 1 91 ? 11.935 -4.030 -34.113 1.00 94.12 91 SER A O 1
ATOM 69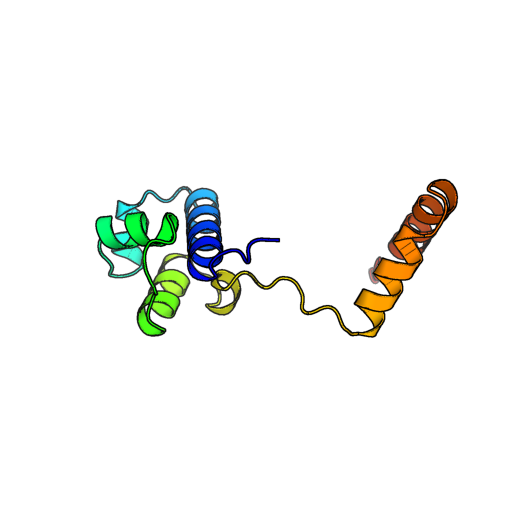6 N N . GLU A 1 92 ? 13.238 -3.539 -35.861 1.00 95.31 92 GLU A N 1
ATOM 697 C CA . GLU A 1 92 ? 13.039 -4.764 -36.624 1.00 95.31 92 GLU A CA 1
ATOM 698 C C . GLU A 1 92 ? 13.622 -5.978 -35.888 1.00 95.31 92 GLU A C 1
ATOM 700 O O . GLU A 1 92 ? 13.010 -7.047 -35.839 1.00 95.31 92 GLU A O 1
ATOM 705 N N . VAL A 1 93 ? 14.789 -5.802 -35.261 1.00 95.31 93 VAL A N 1
ATOM 706 C CA . VAL A 1 93 ? 15.475 -6.847 -34.489 1.00 95.31 93 VAL A CA 1
ATOM 707 C C . VAL A 1 93 ? 14.782 -7.059 -33.147 1.00 95.31 93 VAL A C 1
ATOM 709 O O . VAL A 1 93 ? 14.591 -8.202 -32.732 1.00 95.31 93 VAL A O 1
ATOM 712 N N . GLN A 1 94 ? 14.347 -5.977 -32.499 1.00 94.81 94 GLN A N 1
ATOM 713 C CA . GLN A 1 94 ? 13.554 -6.039 -31.271 1.00 94.81 94 GLN A CA 1
ATOM 714 C C . GLN A 1 94 ? 12.284 -6.883 -31.465 1.00 94.81 94 GLN A C 1
ATOM 716 O O . GLN A 1 94 ? 12.015 -7.793 -30.678 1.00 94.81 94 GLN A O 1
ATOM 721 N N . ALA A 1 95 ? 11.534 -6.632 -32.545 1.00 91.12 95 ALA A N 1
ATOM 722 C CA . ALA A 1 95 ? 10.318 -7.376 -32.868 1.00 91.12 95 ALA A CA 1
ATOM 723 C C . ALA A 1 95 ? 10.595 -8.870 -33.114 1.00 91.12 95 ALA A C 1
ATOM 725 O O . ALA A 1 95 ? 9.887 -9.729 -32.581 1.00 91.12 95 ALA A O 1
ATOM 726 N N . GLY A 1 96 ? 11.650 -9.189 -33.872 1.00 94.00 96 GLY A N 1
ATOM 727 C CA . GLY A 1 96 ? 12.066 -10.573 -34.110 1.00 94.00 96 GLY A CA 1
ATOM 728 C C . GLY A 1 96 ? 12.474 -11.300 -32.825 1.00 94.00 96 GLY A C 1
ATOM 729 O O . GLY A 1 96 ? 12.050 -12.430 -32.585 1.00 94.00 96 GLY A O 1
ATOM 730 N N . LEU A 1 97 ? 13.238 -10.638 -31.953 1.00 93.50 97 LEU A N 1
ATOM 731 C CA . LEU A 1 97 ? 13.660 -11.201 -30.672 1.00 93.50 97 LEU A CA 1
ATOM 732 C C . LEU A 1 97 ? 12.470 -11.457 -29.742 1.00 93.50 97 LEU A C 1
ATOM 734 O O . LEU A 1 97 ? 12.395 -12.522 -29.132 1.00 93.50 97 LEU A O 1
ATOM 738 N N . LEU A 1 98 ? 11.509 -10.531 -29.668 1.00 91.31 98 LEU A N 1
ATOM 739 C CA . LEU A 1 98 ? 10.279 -10.741 -28.903 1.00 91.31 98 LEU A CA 1
ATOM 740 C C . LEU A 1 98 ? 9.489 -11.939 -29.430 1.00 91.31 98 LEU A C 1
ATOM 742 O O . LEU A 1 98 ? 9.000 -12.726 -28.623 1.00 91.31 98 LEU A O 1
ATOM 746 N N . MET A 1 99 ? 9.392 -12.120 -30.749 1.00 91.25 99 MET A N 1
ATOM 747 C CA . MET A 1 99 ? 8.734 -13.291 -31.334 1.00 91.25 99 MET A CA 1
ATOM 748 C C . MET A 1 99 ? 9.421 -14.596 -30.900 1.00 91.25 99 MET A C 1
ATOM 750 O O . MET A 1 99 ? 8.746 -15.521 -30.450 1.00 91.25 99 MET A O 1
ATOM 754 N N . ILE A 1 100 ? 10.755 -14.656 -30.963 1.00 91.69 100 ILE A N 1
ATOM 755 C CA . ILE A 1 100 ? 11.536 -15.831 -30.543 1.00 91.69 100 ILE A CA 1
ATOM 756 C C . ILE A 1 100 ? 11.356 -16.107 -29.046 1.00 91.69 100 ILE A C 1
ATOM 758 O O . ILE A 1 100 ? 11.104 -17.248 -28.660 1.00 91.69 100 ILE A O 1
ATOM 762 N N . LEU A 1 101 ? 11.443 -15.075 -28.201 1.00 88.75 101 LEU A N 1
ATOM 763 C CA . LEU A 1 101 ? 11.253 -15.207 -26.755 1.00 88.75 101 LEU A CA 1
ATOM 764 C C . LEU A 1 101 ? 9.845 -15.700 -26.410 1.00 88.75 101 LEU A C 1
ATOM 766 O O . LEU A 1 101 ? 9.716 -16.559 -25.546 1.00 88.75 101 LEU A O 1
ATOM 770 N N . HIS A 1 102 ? 8.803 -15.224 -27.098 1.00 82.50 102 HIS A N 1
ATOM 771 C CA . HIS A 1 102 ? 7.442 -15.732 -26.900 1.00 82.50 102 HIS A CA 1
ATOM 772 C C . HIS A 1 102 ? 7.333 -17.215 -27.267 1.00 82.50 102 HIS A C 1
ATOM 774 O O . HIS A 1 102 ? 6.749 -17.976 -26.503 1.00 82.50 102 HIS A O 1
ATOM 780 N N . ILE A 1 103 ? 7.925 -17.647 -28.386 1.00 84.00 103 ILE A N 1
ATOM 781 C CA . ILE A 1 103 ? 7.930 -19.063 -28.795 1.00 84.00 103 ILE A CA 1
ATOM 782 C C . ILE A 1 103 ? 8.664 -19.926 -27.761 1.00 84.00 103 ILE A C 1
ATOM 784 O O . ILE A 1 103 ? 8.175 -20.989 -27.388 1.00 84.00 103 ILE A O 1
ATOM 788 N N . ALA A 1 104 ? 9.816 -19.462 -27.276 1.00 81.56 104 ALA A N 1
ATOM 789 C CA . ALA A 1 104 ? 10.629 -20.187 -26.305 1.00 81.56 104 ALA A CA 1
ATOM 790 C C . ALA A 1 104 ? 10.036 -20.190 -24.881 1.00 81.56 104 ALA A C 1
ATOM 792 O O . ALA A 1 104 ? 10.321 -21.101 -24.107 1.00 81.56 104 ALA A O 1
ATOM 793 N N . ALA A 1 105 ? 9.234 -19.180 -24.522 1.00 73.69 105 ALA A N 1
ATOM 794 C CA . ALA A 1 105 ? 8.660 -19.008 -23.185 1.00 73.69 105 ALA A CA 1
ATOM 795 C C . ALA A 1 105 ? 7.277 -19.657 -22.997 1.00 73.69 105 ALA A C 1
ATOM 797 O O . ALA A 1 105 ? 6.815 -19.760 -21.859 1.00 73.69 105 ALA A O 1
ATOM 798 N N . VAL A 1 106 ? 6.603 -20.103 -24.064 1.00 57.69 106 VAL A N 1
ATOM 799 C CA . VAL A 1 106 ? 5.392 -20.927 -23.932 1.00 57.69 106 VAL A CA 1
ATOM 800 C C . VAL A 1 106 ? 5.821 -22.296 -23.392 1.00 57.69 106 VAL A C 1
ATOM 802 O O . VAL A 1 106 ? 6.530 -23.021 -24.092 1.00 57.69 106 VAL A O 1
ATOM 805 N N . PRO A 1 107 ? 5.428 -22.691 -22.163 1.00 48.06 107 PRO A N 1
ATOM 806 C CA . PRO A 1 107 ? 5.733 -24.029 -21.685 1.00 48.06 107 PRO A CA 1
ATOM 807 C C . PRO A 1 107 ? 5.047 -25.014 -22.628 1.00 48.06 107 PRO A C 1
ATOM 809 O O . PRO A 1 107 ? 3.866 -24.844 -22.941 1.00 48.06 107 PRO A O 1
ATOM 812 N N . ALA A 1 108 ? 5.777 -26.032 -23.087 1.00 48.78 108 ALA A N 1
ATOM 813 C CA . ALA A 1 108 ? 5.183 -27.161 -23.785 1.00 48.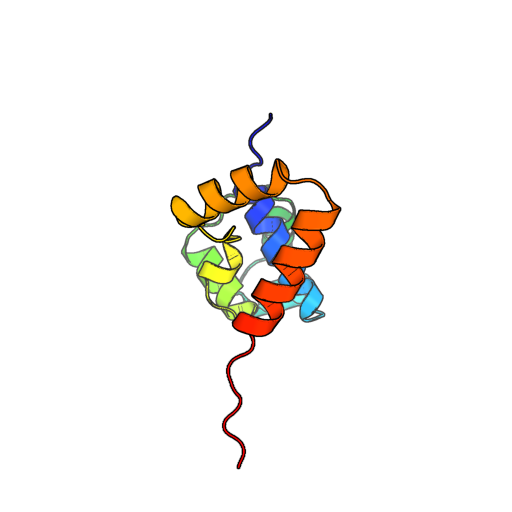78 108 ALA A CA 1
ATOM 814 C C . ALA A 1 108 ? 4.051 -27.704 -22.901 1.00 48.78 108 ALA A C 1
ATOM 816 O O . ALA A 1 108 ? 4.305 -28.334 -21.874 1.00 48.78 108 ALA A O 1
ATOM 817 N N . GLN A 1 109 ? 2.798 -27.390 -23.242 1.00 40.31 109 GLN A N 1
ATOM 818 C CA . GLN A 1 109 ? 1.661 -27.994 -22.569 1.00 40.31 109 GLN A CA 1
ATOM 819 C C . GLN A 1 109 ? 1.790 -29.502 -22.797 1.00 40.31 109 GLN A C 1
ATOM 821 O O . GLN A 1 109 ? 1.929 -29.913 -23.955 1.00 40.31 109 GLN A O 1
ATOM 826 N N . PRO A 1 110 ? 1.794 -30.333 -21.741 1.00 43.50 110 PRO A N 1
ATOM 827 C CA . PRO A 1 110 ? 1.785 -31.771 -21.933 1.00 43.50 110 PRO A CA 1
ATOM 828 C C . PRO A 1 110 ? 0.497 -32.109 -22.682 1.00 43.50 110 PRO A C 1
ATOM 830 O O . PRO A 1 110 ? -0.601 -31.893 -22.164 1.00 43.50 110 PRO A O 1
ATOM 833 N N . GLN A 1 111 ? 0.634 -32.567 -23.928 1.00 47.44 111 GLN A N 1
ATOM 834 C CA . GLN A 1 111 ? -0.499 -33.086 -24.680 1.00 47.44 111 GLN A CA 1
ATOM 835 C C . GLN A 1 111 ? -1.003 -34.324 -23.933 1.00 47.44 111 GLN A C 1
ATOM 837 O O . GLN A 1 111 ? -0.229 -35.247 -23.672 1.00 47.44 111 GLN A O 1
ATOM 842 N N . ARG A 1 112 ? -2.263 -34.265 -23.497 1.00 45.19 112 ARG A N 1
ATOM 843 C CA . ARG A 1 112 ? -2.996 -35.411 -22.955 1.00 45.19 112 ARG A CA 1
ATOM 844 C C . ARG A 1 112 ? -3.300 -36.415 -24.053 1.00 45.19 112 ARG A C 1
ATOM 846 O O . ARG A 1 112 ? -3.593 -35.957 -25.178 1.00 45.19 112 ARG A O 1
#

pLDDT: mean 87.82, std 15.72, range [37.78, 98.75]

Radius of gyration: 19.67 Å; Cα contacts (8 Å, |Δi|>4): 93; chains: 1; bounding box: 38×49×48 Å

Foldseek 3Di:
DDDDQLLQQLLCLLVVLCVVVVHDLVQLCVQLVHDSVVNVCSNNSNDDDDPSSLVSSCRSSVHPSVSSSPDPPPQDPVRVVVVVVLVPDPPVVNVVVVVVCVVVPPPPDPDD

Solvent-accessible surface area (backbone atoms only — not comparable to full-atom values): 6434 Å² total; per-residue (Å²): 133,83,81,76,57,68,37,41,49,29,10,44,41,49,47,50,58,37,53,76,68,70,47,52,60,61,55,44,12,64,56,24,78,48,51,40,69,56,52,57,38,26,40,69,28,74,40,87,75,50,72,66,53,46,46,28,48,17,58,39,64,74,48,62,51,70,74,39,63,57,72,67,77,85,62,51,75,65,52,51,53,50,51,60,52,49,74,71,45,58,71,72,56,44,54,52,51,52,54,52,50,53,63,73,65,53,73,82,71,82,81,126

Mean predicted aligned error: 10.79 Å